Protein AF-E9CQU7-F1 (afdb_monomer_lite)

Structure (mmCIF, N/CA/C/O backbone):
data_AF-E9CQU7-F1
#
_entry.id   AF-E9CQU7-F1
#
loop_
_atom_site.group_PDB
_atom_site.id
_atom_site.type_symbol
_atom_site.label_atom_id
_atom_site.label_alt_id
_atom_site.label_comp_id
_atom_site.label_asym_id
_atom_site.label_entity_id
_atom_site.label_seq_id
_atom_site.pdbx_PDB_ins_code
_atom_site.Cartn_x
_atom_site.Cartn_y
_atom_site.Cartn_z
_atom_site.occupancy
_atom_site.B_iso_or_equiv
_atom_site.auth_seq_id
_atom_site.auth_comp_id
_atom_site.auth_asym_id
_atom_site.auth_atom_id
_atom_site.pdbx_PDB_model_num
ATOM 1 N N . MET A 1 1 ? -7.225 1.426 18.183 1.00 61.97 1 MET A N 1
ATOM 2 C CA . MET A 1 1 ? -6.359 1.319 16.975 1.00 61.97 1 MET A CA 1
ATOM 3 C C . MET A 1 1 ? -6.117 -0.130 16.582 1.00 61.97 1 MET A C 1
ATOM 5 O O . MET A 1 1 ? -5.277 -0.809 17.170 1.00 61.97 1 MET A O 1
ATOM 9 N N . LYS A 1 2 ? -6.856 -0.600 15.577 1.00 73.44 2 LYS A N 1
ATOM 10 C CA . LYS A 1 2 ? -6.645 -1.917 14.967 1.00 73.44 2 LYS A CA 1
ATOM 11 C C . LYS A 1 2 ? -5.603 -1.787 13.848 1.00 73.44 2 LYS A C 1
ATOM 13 O O . LYS A 1 2 ? -5.481 -0.725 13.237 1.00 73.44 2 LYS A O 1
ATOM 18 N N . LYS A 1 3 ? -4.827 -2.846 13.607 1.00 71.88 3 LYS A N 1
ATOM 19 C CA . LYS A 1 3 ? -3.878 -2.918 12.487 1.00 71.88 3 LYS A CA 1
ATOM 20 C C . LYS A 1 3 ? -4.462 -3.833 11.419 1.00 71.88 3 LYS A C 1
ATOM 22 O O . LYS A 1 3 ? -4.703 -5.005 11.693 1.00 71.88 3 LYS A O 1
ATOM 27 N N . LEU A 1 4 ? -4.690 -3.287 10.231 1.00 85.94 4 LEU A N 1
ATOM 28 C CA . LEU A 1 4 ? -5.000 -4.052 9.026 1.00 85.94 4 LEU A CA 1
ATOM 29 C C . LEU A 1 4 ? -3.716 -4.170 8.202 1.00 85.94 4 LEU A C 1
ATOM 31 O O . LEU A 1 4 ? -2.873 -3.280 8.267 1.00 85.94 4 LEU A O 1
ATOM 35 N N . GLN A 1 5 ? -3.547 -5.249 7.443 1.00 87.81 5 GLN A N 1
ATOM 36 C CA . GLN A 1 5 ? -2.482 -5.318 6.445 1.00 87.81 5 GLN A CA 1
ATOM 37 C C . GLN A 1 5 ? -3.072 -5.070 5.061 1.00 87.81 5 GLN A C 1
ATOM 39 O O . GLN A 1 5 ? -3.993 -5.774 4.653 1.00 87.81 5 GLN A O 1
ATOM 44 N N . LEU A 1 6 ? -2.535 -4.085 4.344 1.00 81.25 6 LEU A N 1
ATOM 4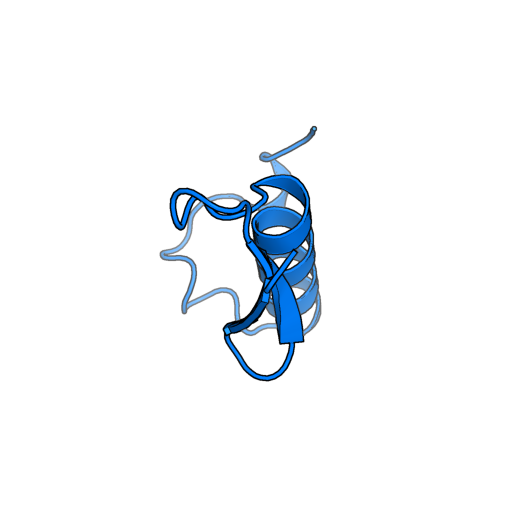5 C CA . LEU A 1 6 ? -2.790 -3.883 2.921 1.00 81.25 6 LEU A CA 1
ATOM 46 C C . LEU A 1 6 ? -1.487 -4.143 2.178 1.00 81.25 6 LEU A C 1
ATOM 48 O O . LEU A 1 6 ? -0.478 -3.510 2.468 1.00 81.25 6 LEU A O 1
ATOM 52 N N . PHE A 1 7 ? -1.504 -5.088 1.236 1.00 81.19 7 PHE A N 1
ATOM 53 C CA . PHE A 1 7 ? -0.336 -5.430 0.414 1.00 81.19 7 PHE A CA 1
ATOM 54 C C . PHE A 1 7 ? 0.922 -5.757 1.241 1.00 81.19 7 PHE A C 1
ATOM 56 O O . PHE A 1 7 ? 2.007 -5.276 0.938 1.00 81.19 7 PHE A O 1
ATOM 63 N N . ASN A 1 8 ? 0.771 -6.551 2.308 1.00 86.19 8 ASN A N 1
ATOM 64 C CA . ASN A 1 8 ? 1.835 -6.888 3.271 1.00 86.19 8 ASN A CA 1
ATOM 65 C C . ASN A 1 8 ? 2.420 -5.691 4.047 1.00 86.19 8 ASN A C 1
ATOM 67 O O . ASN A 1 8 ? 3.452 -5.823 4.706 1.00 86.19 8 ASN A O 1
ATOM 71 N N . HIS A 1 9 ? 1.756 -4.535 4.019 1.00 87.06 9 HIS A N 1
ATOM 72 C CA . HIS A 1 9 ? 2.129 -3.364 4.801 1.00 87.06 9 HIS A CA 1
ATOM 73 C C . HIS A 1 9 ? 1.070 -3.046 5.862 1.00 87.06 9 HIS A C 1
ATOM 75 O O . HIS A 1 9 ? -0.132 -3.115 5.586 1.00 87.06 9 HIS A O 1
ATOM 81 N N . PRO A 1 10 ? 1.482 -2.711 7.097 1.00 90.12 10 PRO A N 1
ATOM 82 C CA . PRO A 1 10 ? 0.548 -2.363 8.153 1.00 90.12 10 PRO A CA 1
ATOM 83 C C . PRO A 1 10 ? -0.101 -1.007 7.872 1.00 90.12 10 PRO A C 1
ATOM 85 O O . PRO A 1 10 ? 0.576 -0.040 7.533 1.00 90.12 10 PRO A O 1
ATOM 88 N N . VAL A 1 11 ? -1.409 -0.930 8.091 1.00 91.50 11 VAL A N 1
ATOM 89 C CA . VAL A 1 11 ? -2.205 0.283 7.934 1.00 91.50 11 VAL A CA 1
ATOM 90 C C . VAL A 1 11 ? -3.010 0.536 9.194 1.00 91.50 11 VAL A C 1
ATOM 92 O O . VAL A 1 11 ? -3.628 -0.370 9.769 1.00 91.50 11 VAL A O 1
ATOM 95 N N . ARG A 1 12 ? -2.982 1.788 9.646 1.00 92.00 12 ARG A N 1
ATOM 96 C CA . ARG A 1 12 ? -3.744 2.235 10.804 1.00 92.00 12 ARG A CA 1
ATOM 97 C C . ARG A 1 12 ? -5.216 2.332 10.443 1.00 92.00 12 ARG A C 1
ATOM 99 O O . ARG A 1 12 ? -5.587 2.972 9.460 1.00 92.00 12 ARG A O 1
ATOM 106 N N . VAL A 1 13 ? -6.037 1.726 11.293 1.00 92.56 13 VAL A N 1
ATOM 107 C CA . VAL A 1 13 ? -7.493 1.784 11.201 1.00 92.56 13 VAL A CA 1
ATOM 108 C C . VAL A 1 13 ? -8.047 2.352 12.507 1.00 92.56 13 VAL A C 1
ATOM 110 O O . VAL A 1 13 ? -7.628 1.938 13.602 1.00 92.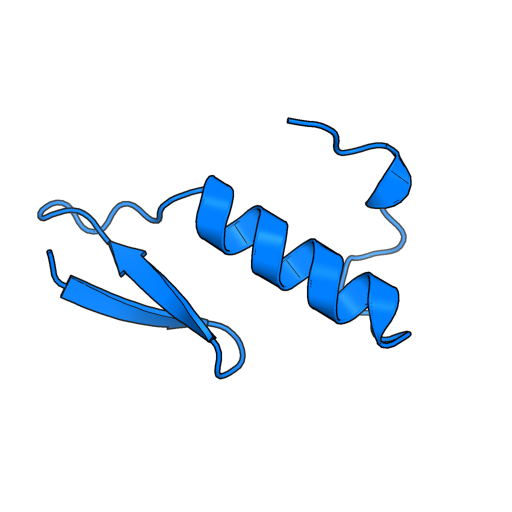56 13 VAL A O 1
ATOM 113 N N . ASN A 1 14 ? -8.948 3.333 12.396 1.00 90.88 14 ASN A N 1
ATOM 114 C CA . ASN A 1 14 ? -9.649 3.892 13.552 1.00 90.88 14 ASN A CA 1
ATOM 115 C C . ASN A 1 14 ? -10.698 2.895 14.085 1.00 90.88 14 ASN A C 1
ATOM 117 O O . ASN A 1 14 ? -10.889 1.806 13.540 1.00 90.88 14 ASN A O 1
ATOM 121 N N . ASP A 1 15 ? -11.372 3.2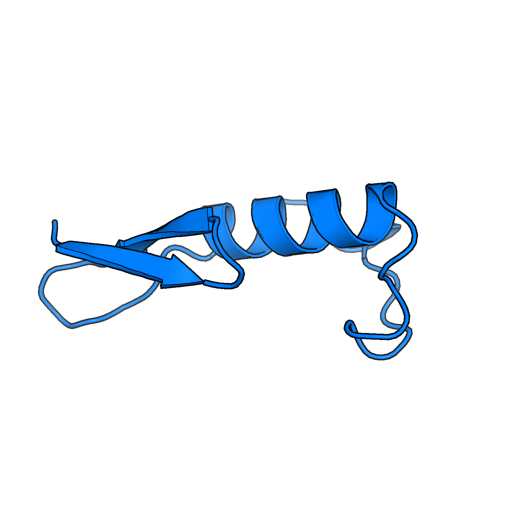46 15.175 1.00 91.50 15 ASP A N 1
ATOM 122 C CA . ASP A 1 15 ? -12.304 2.316 15.818 1.00 91.50 15 ASP A CA 1
ATOM 123 C C . ASP A 1 15 ? -13.617 2.126 15.023 1.00 91.50 15 ASP A C 1
ATOM 125 O O . ASP A 1 15 ? -14.303 1.124 15.212 1.00 91.50 15 ASP A O 1
ATOM 129 N N . GLU A 1 16 ? -13.898 3.011 14.059 1.00 91.06 16 GLU A N 1
ATOM 130 C CA . GLU A 1 16 ? -15.017 2.936 13.103 1.00 91.06 16 GLU A CA 1
ATOM 131 C C . GLU A 1 16 ? -14.679 2.122 11.841 1.00 91.06 16 GLU A C 1
ATOM 133 O O . GLU A 1 16 ? -15.540 1.902 10.994 1.00 91.06 16 GLU A O 1
ATOM 138 N N . GLY A 1 17 ? -13.432 1.659 11.692 1.00 86.56 17 GLY A N 1
ATOM 139 C CA . GLY A 1 17 ? -12.991 0.923 10.505 1.00 86.56 17 GLY A CA 1
ATOM 140 C C . GLY A 1 17 ? -12.434 1.797 9.374 1.00 86.56 17 GLY A C 1
ATOM 141 O O . GLY A 1 17 ? -12.134 1.276 8.302 1.00 86.56 17 GLY A O 1
ATOM 142 N N . MET A 1 18 ? -12.249 3.100 9.597 1.00 89.62 18 MET A N 1
ATOM 143 C CA . MET A 1 18 ? -11.679 4.029 8.617 1.00 89.62 18 MET A CA 1
ATOM 144 C C . MET A 1 18 ? -10.163 3.870 8.509 1.00 89.62 18 MET A C 1
ATOM 146 O O . MET A 1 18 ? -9.449 3.817 9.514 1.00 89.62 18 MET A O 1
ATOM 150 N N . ILE A 1 19 ? -9.675 3.845 7.271 1.00 90.19 19 ILE A N 1
ATOM 151 C CA . ILE A 1 19 ? -8.271 3.624 6.922 1.00 90.19 19 ILE A CA 1
ATOM 152 C C . ILE A 1 19 ? -7.510 4.956 6.908 1.00 90.19 19 ILE A C 1
ATOM 154 O O . ILE A 1 19 ? -7.994 5.957 6.379 1.00 90.19 19 ILE A O 1
ATOM 158 N N . CYS A 1 20 ? -6.293 4.977 7.457 1.00 89.62 20 CYS A N 1
ATOM 159 C CA . CYS A 1 20 ? -5.417 6.141 7.362 1.00 89.62 20 CYS A CA 1
ATOM 160 C C . CYS A 1 20 ? -4.928 6.351 5.918 1.00 89.62 20 CYS A C 1
ATOM 162 O O . CYS A 1 20 ? -4.138 5.564 5.393 1.00 89.62 20 CYS A O 1
ATOM 164 N N . LEU A 1 21 ? -5.355 7.451 5.294 1.00 89.25 21 LEU A N 1
ATOM 165 C CA . LEU A 1 21 ? -4.983 7.789 3.915 1.00 89.25 21 LEU A CA 1
ATOM 166 C C . LEU A 1 21 ? -3.474 8.019 3.738 1.00 89.25 21 LEU A C 1
ATOM 168 O O . LEU A 1 21 ? -2.934 7.704 2.682 1.00 89.25 21 LEU A O 1
ATOM 172 N N . THR A 1 22 ? -2.774 8.509 4.766 1.00 89.94 22 THR A N 1
ATOM 173 C CA . THR A 1 22 ? -1.311 8.676 4.726 1.00 89.94 22 THR A CA 1
ATOM 174 C C . THR A 1 22 ? -0.595 7.338 4.572 1.00 89.94 22 THR A C 1
ATOM 176 O O . THR A 1 22 ? 0.338 7.233 3.781 1.00 89.94 22 THR A O 1
ATOM 179 N N . ASP A 1 23 ? -1.051 6.307 5.286 1.00 89.50 23 ASP A N 1
ATOM 180 C CA . ASP A 1 23 ? -0.472 4.965 5.191 1.00 89.50 23 ASP A CA 1
ATOM 181 C C . ASP A 1 23 ? -0.767 4.361 3.806 1.00 89.50 23 ASP A C 1
ATOM 183 O O . ASP A 1 23 ? 0.117 3.779 3.183 1.00 89.50 23 ASP A O 1
ATOM 187 N N . MET A 1 24 ? -1.980 4.569 3.272 1.00 88.31 24 MET A N 1
ATOM 188 C CA . MET A 1 24 ? -2.313 4.167 1.898 1.00 88.31 24 MET A CA 1
ATOM 189 C C . MET A 1 24 ? -1.418 4.848 0.857 1.00 88.31 24 MET A C 1
ATOM 191 O O . MET A 1 24 ? -0.938 4.185 -0.060 1.00 88.31 24 MET A O 1
ATOM 195 N N . TRP A 1 25 ? -1.176 6.154 0.998 1.00 86.31 25 TRP A N 1
ATOM 196 C CA . TRP A 1 25 ? -0.296 6.897 0.097 1.00 86.31 25 TRP A CA 1
ATOM 197 C C . TRP A 1 25 ? 1.146 6.389 0.161 1.00 86.31 25 TRP A C 1
ATOM 199 O O . TRP A 1 25 ? 1.761 6.183 -0.882 1.00 86.31 25 TRP A O 1
ATOM 209 N N . GLN A 1 26 ? 1.675 6.123 1.360 1.00 87.81 26 GLN A N 1
ATOM 210 C CA . GLN A 1 26 ? 3.018 5.556 1.519 1.00 87.81 26 GLN A CA 1
ATOM 211 C C . GLN A 1 26 ? 3.146 4.201 0.821 1.00 87.81 26 GLN A C 1
ATOM 213 O O . GLN A 1 26 ? 4.130 3.966 0.126 1.00 87.81 26 GLN A O 1
ATOM 218 N N . ILE A 1 27 ? 2.140 3.334 0.953 1.00 88.00 27 ILE A N 1
ATOM 219 C CA . ILE A 1 27 ? 2.120 2.030 0.280 1.00 88.00 27 ILE A CA 1
ATOM 220 C C . ILE A 1 27 ? 2.083 2.195 -1.241 1.00 88.00 27 ILE A C 1
ATOM 222 O O . ILE A 1 27 ? 2.850 1.542 -1.945 1.00 88.00 27 ILE A O 1
ATOM 226 N N . ALA A 1 28 ? 1.224 3.079 -1.757 1.00 84.25 28 ALA A N 1
ATOM 227 C CA . ALA A 1 28 ? 1.149 3.352 -3.190 1.00 84.25 28 ALA A CA 1
ATOM 228 C C . ALA A 1 28 ? 2.480 3.898 -3.731 1.00 84.25 28 ALA A C 1
ATOM 230 O O . ALA A 1 28 ? 2.957 3.445 -4.769 1.00 84.25 28 ALA A O 1
ATOM 231 N N . LYS A 1 29 ? 3.115 4.817 -2.996 1.00 85.12 29 LYS A N 1
ATOM 232 C CA . LYS A 1 29 ? 4.422 5.369 -3.350 1.00 85.12 29 LYS A CA 1
ATOM 233 C C . LYS A 1 29 ? 5.511 4.294 -3.378 1.00 85.12 29 LYS A C 1
ATOM 235 O O . LYS A 1 29 ? 6.234 4.216 -4.363 1.00 85.12 29 LYS A O 1
ATOM 240 N N . LEU A 1 30 ? 5.593 3.443 -2.353 1.00 85.56 30 LEU A N 1
ATOM 241 C CA . LEU A 1 30 ? 6.572 2.350 -2.298 1.00 85.56 30 LEU A CA 1
ATOM 242 C C . LEU A 1 30 ? 6.415 1.377 -3.472 1.00 85.56 30 LEU A C 1
ATOM 244 O O . LEU A 1 30 ? 7.407 0.971 -4.067 1.00 85.56 30 LEU A O 1
ATOM 248 N N . ARG A 1 31 ? 5.173 1.031 -3.831 1.00 81.25 31 ARG A N 1
ATOM 249 C CA . ARG A 1 31 ? 4.895 0.153 -4.976 1.00 81.25 31 ARG A CA 1
ATOM 250 C C . ARG A 1 31 ? 5.294 0.789 -6.306 1.00 81.25 31 ARG A C 1
ATOM 252 O O . ARG A 1 31 ? 5.905 0.122 -7.138 1.00 81.25 31 ARG A O 1
ATOM 259 N N . ALA A 1 32 ? 5.007 2.079 -6.482 1.00 82.56 32 ALA A N 1
ATOM 260 C CA . ALA A 1 32 ? 5.460 2.822 -7.654 1.00 82.56 32 ALA A CA 1
ATOM 261 C C . ALA A 1 32 ? 6.998 2.874 -7.732 1.00 82.56 32 ALA A C 1
ATOM 263 O O . ALA A 1 32 ? 7.568 2.624 -8.788 1.00 82.56 32 ALA A O 1
ATOM 264 N 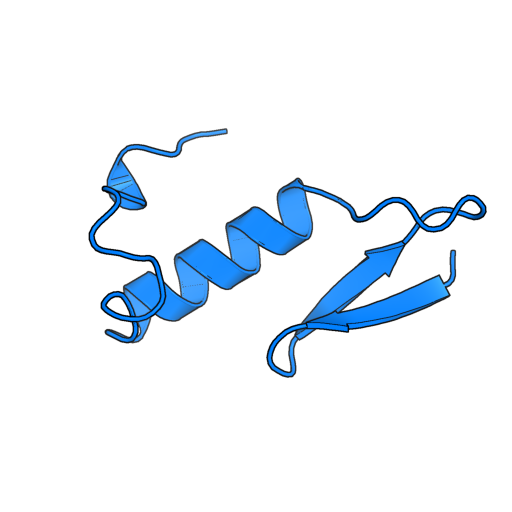N . GLU A 1 33 ? 7.683 3.120 -6.610 1.00 82.94 33 GLU A N 1
ATOM 265 C CA . GLU A 1 33 ? 9.152 3.106 -6.530 1.00 82.94 33 GLU A CA 1
ATOM 266 C C . GLU A 1 33 ? 9.752 1.713 -6.797 1.00 82.94 33 GLU A C 1
ATOM 268 O O . GLU A 1 33 ? 10.865 1.620 -7.312 1.00 82.94 33 GLU A O 1
ATOM 273 N N . SER A 1 34 ? 9.022 0.630 -6.505 1.00 84.31 34 SER A N 1
ATOM 274 C CA . SER A 1 34 ? 9.431 -0.740 -6.841 1.00 84.31 34 SER A CA 1
ATOM 275 C C . SER A 1 34 ? 9.125 -1.159 -8.286 1.00 84.31 34 SER A C 1
ATOM 277 O O . SER A 1 34 ? 9.414 -2.299 -8.645 1.00 84.31 34 SER A O 1
ATOM 279 N N . GLY A 1 35 ? 8.545 -0.275 -9.106 1.00 77.56 35 GLY A N 1
ATOM 280 C CA . GLY A 1 35 ? 8.162 -0.578 -10.491 1.00 77.56 35 GLY A CA 1
ATOM 281 C C . GLY A 1 35 ? 6.896 -1.433 -10.626 1.00 77.56 35 GLY A C 1
ATOM 282 O O . GLY A 1 35 ? 6.728 -2.118 -11.626 1.00 77.56 35 GLY A O 1
ATOM 283 N N . ASP A 1 36 ? 6.026 -1.421 -9.611 1.00 76.62 36 ASP A N 1
ATOM 284 C CA . ASP A 1 36 ? 4.707 -2.078 -9.5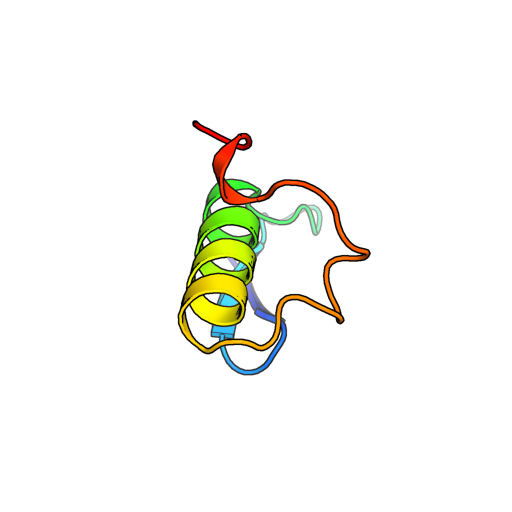90 1.00 76.62 36 ASP A CA 1
ATOM 285 C C . ASP A 1 36 ? 3.603 -1.001 -9.672 1.00 76.62 36 ASP A C 1
ATOM 287 O O . ASP A 1 36 ? 2.699 -0.898 -8.834 1.00 76.62 36 ASP A O 1
ATOM 291 N N . ASP A 1 37 ? 3.754 -0.103 -10.648 1.00 67.50 37 ASP A N 1
ATOM 292 C CA . ASP A 1 37 ? 2.893 1.051 -10.915 1.00 67.50 37 ASP A CA 1
ATOM 293 C C . ASP A 1 37 ? 1.722 0.723 -11.856 1.00 67.50 37 ASP A C 1
ATOM 295 O O . ASP A 1 37 ? 0.687 1.396 -11.795 1.00 67.50 37 ASP A O 1
ATOM 299 N N . GLU A 1 38 ? 1.811 -0.359 -12.642 1.00 67.38 38 GLU A N 1
ATOM 300 C CA . GLU A 1 38 ? 0.685 -0.898 -13.424 1.00 67.38 38 GLU A CA 1
ATOM 301 C C . GLU A 1 38 ? -0.548 -1.157 -12.543 1.00 67.38 38 GLU A C 1
ATOM 303 O O . GLU A 1 38 ? -1.676 -0.831 -12.926 1.00 67.38 38 GLU A O 1
ATOM 308 N N . PHE A 1 39 ? -0.342 -1.658 -11.318 1.00 64.88 39 PHE A N 1
ATOM 309 C CA . PHE A 1 39 ? -1.413 -1.905 -10.347 1.00 64.88 39 PHE A CA 1
ATOM 310 C C . PHE A 1 39 ? -2.176 -0.631 -9.954 1.00 64.88 39 PHE A C 1
ATOM 312 O O . PHE A 1 39 ? -3.347 -0.676 -9.572 1.00 64.88 39 PHE A O 1
ATOM 319 N N . LEU A 1 40 ? -1.525 0.524 -10.048 1.00 63.97 40 LEU A N 1
ATOM 320 C CA . LEU A 1 40 ? -2.074 1.804 -9.616 1.00 63.97 40 LEU A CA 1
ATOM 321 C C . LEU A 1 40 ? -2.819 2.523 -10.755 1.00 63.97 40 LEU A C 1
ATOM 323 O O . LEU A 1 40 ? -3.266 3.665 -10.607 1.00 63.97 40 LEU A O 1
ATOM 327 N N . GLY A 1 41 ? -3.020 1.813 -11.872 1.00 66.75 41 GLY A N 1
ATOM 328 C CA . GLY A 1 41 ? -3.908 2.195 -12.962 1.00 66.75 41 GLY A CA 1
ATOM 329 C C . GLY A 1 41 ? -3.370 3.330 -13.824 1.00 66.75 41 GLY A C 1
ATOM 330 O O . GLY A 1 41 ? -4.166 4.106 -14.350 1.00 66.75 41 GLY A O 1
ATOM 331 N N . GLY A 1 42 ? -2.043 3.481 -13.915 1.00 56.88 42 GLY A N 1
ATOM 332 C CA . GLY A 1 42 ? -1.407 4.544 -14.702 1.00 56.88 42 GLY A CA 1
ATOM 333 C C . GLY A 1 42 ? -1.713 5.957 -14.195 1.00 56.88 42 GLY A C 1
ATOM 334 O O . GLY A 1 42 ? -1.524 6.933 -14.919 1.00 56.88 42 GLY A O 1
ATOM 335 N N . ARG A 1 43 ? -2.215 6.094 -12.960 1.00 59.66 43 ARG A N 1
ATOM 336 C CA . ARG A 1 43 ? -2.353 7.400 -12.314 1.00 59.66 43 ARG A CA 1
ATOM 337 C C . ARG A 1 43 ? -0.954 7.895 -11.985 1.00 59.66 43 ARG A C 1
ATOM 339 O O . ARG A 1 43 ? -0.179 7.147 -11.397 1.00 59.66 43 ARG A O 1
ATOM 346 N N . GLU A 1 44 ? -0.646 9.141 -12.337 1.00 64.12 44 GLU A N 1
ATOM 347 C CA . GLU A 1 44 ? 0.609 9.796 -11.959 1.00 64.12 44 GLU A CA 1
ATOM 348 C C . GLU A 1 44 ? 0.729 9.864 -10.427 1.00 64.12 44 GLU A C 1
ATOM 350 O O . GLU A 1 44 ? 0.417 10.867 -9.799 1.00 64.12 44 GLU A O 1
ATOM 355 N N . ILE A 1 45 ? 1.179 8.797 -9.774 1.00 61.19 45 ILE A N 1
ATOM 356 C CA . ILE A 1 45 ? 1.395 8.788 -8.320 1.00 61.19 45 ILE A CA 1
ATOM 357 C C . ILE A 1 45 ? 2.454 9.802 -7.914 1.00 61.19 45 ILE A C 1
ATOM 359 O O . ILE A 1 45 ? 2.415 10.341 -6.811 1.00 61.19 45 ILE A O 1
ATOM 363 N N . THR A 1 46 ? 3.353 10.123 -8.837 1.00 59.03 46 THR A N 1
ATOM 364 C CA . THR A 1 46 ? 4.317 11.213 -8.724 1.00 59.03 46 THR A CA 1
ATOM 365 C C . THR A 1 46 ? 3.657 12.594 -8.616 1.00 59.03 46 THR A C 1
ATOM 367 O O . THR A 1 46 ? 4.273 13.498 -8.046 1.00 59.03 46 THR A O 1
ATOM 370 N N . SER A 1 47 ? 2.419 12.772 -9.100 1.00 63.16 47 SER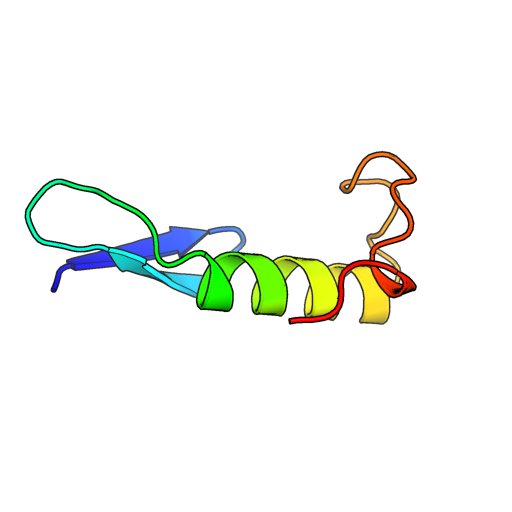 A N 1
ATOM 371 C CA . SER A 1 47 ? 1.638 14.008 -8.940 1.00 63.16 47 SER A CA 1
ATOM 372 C C . SER A 1 47 ? 0.789 14.025 -7.666 1.00 63.16 47 SER A C 1
ATOM 374 O O . SER A 1 47 ? 0.401 15.101 -7.206 1.00 63.16 47 SER A O 1
ATOM 376 N N . ILE A 1 48 ? 0.575 12.866 -7.027 1.00 57.56 48 ILE A N 1
ATOM 377 C CA . ILE A 1 48 ? -0.065 12.772 -5.712 1.00 57.56 48 ILE A CA 1
ATOM 378 C C . ILE A 1 48 ? 0.955 13.207 -4.652 1.00 57.56 48 ILE A C 1
ATOM 380 O O . ILE A 1 48 ? 1.688 12.395 -4.083 1.00 57.56 48 ILE A O 1
ATOM 384 N N . ARG A 1 49 ? 1.026 14.515 -4.395 1.00 57.16 49 ARG A N 1
ATOM 385 C CA . ARG A 1 49 ? 1.719 15.071 -3.225 1.00 57.16 49 ARG A CA 1
ATOM 386 C C . ARG A 1 49 ? 0.760 15.196 -2.031 1.00 57.16 49 ARG A C 1
ATOM 388 O O . ARG A 1 49 ? -0.443 15.310 -2.263 1.00 57.16 49 ARG A O 1
ATOM 395 N N . PRO A 1 50 ? 1.281 15.151 -0.789 1.00 56.34 50 PRO A N 1
ATOM 396 C CA . PRO A 1 50 ? 0.507 15.454 0.415 1.00 56.34 50 PRO A CA 1
ATOM 397 C C . PRO A 1 50 ? -0.148 16.835 0.371 1.00 56.34 50 PRO A C 1
ATOM 399 O O . PRO A 1 50 ? 0.477 17.756 -0.208 1.00 56.34 50 PRO A O 1
#

Radius of gyration: 11.75 Å; chains: 1; bounding box: 24×22×32 Å

pLDDT: mean 78.74, std 12.05, range [56.34, 92.56]

Organism: NCBI:txid914128

Secondary structure (DSSP, 8-state):
-EEEEETTEEEEE-TTS-B-HHHHHHHHHHHHHTT--GGGTT--TTT---

Sequence (50 aa):
MKKLQLFNHPVRVNDEGMICLTDMWQIAKLRAESGDDEFLGGREITSIRP

Foldseek 3Di:
DDWDDDPNRTWDADPVRDTDVVSVLVVQVVCVVVVNNVVVVPPPSVPPDD